Protein AF-A0A3R7YUV0-F1 (afdb_monomer_lite)

Radius of gyration: 16.66 Å; chains: 1; bounding box: 38×34×44 Å

Sequence (94 aa):
MAPKKTIVKKTKAKKDPNAPKRPLSAFIFFSKDKREEIIRKNPELKSKLAEVGKMVGEAWGKLSDAQKKPYESKAVADKARYEREMIAYKKGGK

pLDDT: mean 75.57, std 16.29, range [36.34, 89.5]

Structure (mmCIF, N/CA/C/O backbone):
data_AF-A0A3R7YUV0-F1
#
_entry.id   AF-A0A3R7YUV0-F1
#
loop_
_atom_site.group_PDB
_atom_site.id
_atom_site.type_symbol
_atom_site.label_atom_id
_atom_site.label_alt_id
_atom_site.label_comp_id
_atom_site.label_asym_id
_atom_site.label_entity_id
_atom_site.label_seq_id
_atom_site.pdbx_PDB_ins_code
_atom_site.Cartn_x
_atom_site.Cartn_y
_atom_site.Cartn_z
_atom_site.occupancy
_atom_site.B_iso_or_equiv
_atom_site.auth_seq_id
_atom_site.auth_comp_id
_atom_site.auth_asym_id
_atom_site.auth_atom_id
_atom_site.pdbx_PDB_model_num
ATOM 1 N N . MET A 1 1 ? 10.049 -18.596 24.043 1.00 36.34 1 MET A N 1
ATOM 2 C CA . MET A 1 1 ? 10.299 -17.136 24.031 1.00 36.34 1 MET A CA 1
ATOM 3 C C . MET A 1 1 ? 10.573 -16.724 22.586 1.00 36.34 1 MET A C 1
ATOM 5 O O . MET A 1 1 ? 11.595 -17.115 22.044 1.00 36.34 1 MET A O 1
ATOM 9 N N . ALA A 1 2 ? 9.606 -16.099 21.904 1.00 41.22 2 ALA A N 1
ATOM 10 C CA . ALA A 1 2 ? 9.657 -15.884 20.451 1.00 41.22 2 ALA A CA 1
ATOM 11 C C . ALA A 1 2 ? 10.763 -14.880 20.045 1.00 41.22 2 ALA A C 1
ATOM 13 O O . ALA A 1 2 ? 10.875 -13.826 20.681 1.00 41.22 2 ALA A O 1
ATOM 14 N N . PRO A 1 3 ? 11.570 -15.155 19.000 1.00 42.12 3 PRO A N 1
ATOM 15 C CA . PRO A 1 3 ? 12.632 -14.252 18.572 1.00 42.12 3 PRO A CA 1
ATOM 16 C C . PRO A 1 3 ? 12.036 -12.999 17.916 1.00 42.12 3 PRO A C 1
ATOM 18 O O . PRO A 1 3 ? 11.410 -13.048 16.856 1.00 42.12 3 PRO A O 1
ATOM 21 N N . LYS A 1 4 ? 12.241 -11.849 18.565 1.00 37.56 4 LYS A N 1
ATOM 22 C CA . LYS A 1 4 ? 11.902 -10.520 18.045 1.00 37.56 4 LYS A CA 1
ATOM 23 C C . LYS A 1 4 ? 12.718 -10.278 16.771 1.00 37.56 4 LYS A C 1
ATOM 25 O O . LYS A 1 4 ? 13.922 -10.052 16.837 1.00 37.56 4 LYS A O 1
ATOM 30 N N . LYS A 1 5 ? 12.058 -10.340 15.610 1.00 36.72 5 LYS A N 1
ATOM 31 C CA . LYS A 1 5 ? 12.632 -10.058 14.287 1.00 36.72 5 LYS A CA 1
ATOM 32 C C . LYS A 1 5 ? 13.138 -8.611 14.254 1.00 36.72 5 LYS A C 1
ATOM 34 O O . LYS A 1 5 ? 12.364 -7.674 14.069 1.00 36.72 5 LYS A O 1
ATOM 39 N N . THR A 1 6 ? 14.434 -8.428 14.476 1.00 39.22 6 THR A N 1
ATOM 40 C CA . THR A 1 6 ? 15.142 -7.154 14.357 1.00 39.22 6 THR A CA 1
ATOM 41 C C . THR A 1 6 ? 15.069 -6.678 12.908 1.00 39.22 6 THR A C 1
ATOM 43 O O . THR A 1 6 ? 15.746 -7.188 12.017 1.00 39.22 6 THR A O 1
ATOM 46 N N . ILE A 1 7 ? 14.204 -5.697 12.638 1.00 52.31 7 ILE A N 1
ATOM 47 C CA . ILE A 1 7 ? 14.170 -5.007 11.347 1.00 52.31 7 ILE A CA 1
ATOM 48 C C . ILE A 1 7 ? 15.430 -4.139 11.275 1.00 52.31 7 ILE A C 1
ATOM 50 O O . ILE A 1 7 ? 15.440 -2.999 11.736 1.00 52.31 7 ILE A O 1
ATOM 54 N N . VAL A 1 8 ? 16.505 -4.687 10.703 1.00 47.00 8 VAL A N 1
ATOM 55 C CA . VAL A 1 8 ? 17.682 -3.912 10.298 1.00 47.00 8 VAL A CA 1
ATOM 56 C C . VAL A 1 8 ? 17.199 -2.864 9.299 1.00 47.00 8 VAL A C 1
ATOM 58 O O . VAL A 1 8 ? 16.854 -3.166 8.153 1.00 47.00 8 VAL A O 1
ATOM 61 N N . LYS A 1 9 ? 17.113 -1.615 9.761 1.00 45.06 9 LYS A N 1
ATOM 62 C CA . LYS A 1 9 ? 16.754 -0.440 8.968 1.00 45.06 9 LYS A CA 1
ATOM 63 C C . LYS A 1 9 ? 17.902 -0.207 7.979 1.00 45.06 9 LYS A C 1
ATOM 65 O O . LYS A 1 9 ? 18.814 0.560 8.260 1.00 45.06 9 LYS A O 1
ATOM 70 N N . LYS A 1 10 ? 17.890 -0.917 6.840 1.00 43.06 10 LYS A N 1
ATOM 71 C CA . LYS A 1 10 ? 18.821 -0.675 5.729 1.00 43.06 10 LYS A CA 1
ATOM 72 C C . LYS A 1 10 ? 18.697 0.797 5.347 1.00 43.06 10 LYS A C 1
ATOM 74 O O . LYS A 1 10 ? 17.681 1.224 4.790 1.00 43.06 10 LYS A O 1
ATOM 79 N N . THR A 1 11 ? 19.724 1.559 5.703 1.00 41.31 11 THR A N 1
ATOM 80 C CA . THR A 1 11 ? 20.012 2.890 5.188 1.00 41.31 11 THR A CA 1
ATOM 81 C C . THR A 1 11 ? 19.776 2.852 3.682 1.00 41.31 11 THR A C 1
ATOM 83 O O . THR A 1 11 ? 20.269 1.968 2.980 1.00 41.31 11 THR A O 1
ATOM 86 N N . LYS A 1 12 ? 18.898 3.731 3.186 1.00 47.28 12 LYS A N 1
ATOM 87 C CA . LYS A 1 12 ? 18.635 3.843 1.750 1.00 47.28 12 LYS A CA 1
ATOM 88 C C . LYS A 1 12 ? 19.954 4.270 1.101 1.00 47.28 12 LYS A C 1
ATOM 90 O O . LYS A 1 12 ? 20.248 5.460 1.080 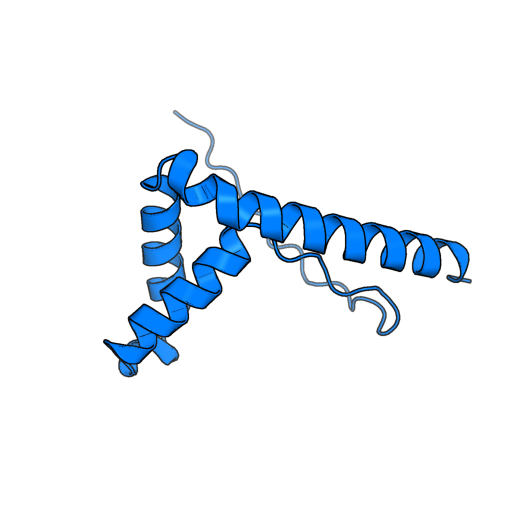1.00 47.28 12 LYS A O 1
ATOM 95 N N . ALA A 1 13 ? 20.729 3.310 0.595 1.00 46.56 13 ALA A N 1
ATOM 96 C CA . ALA A 1 13 ? 21.750 3.575 -0.407 1.00 46.56 13 ALA A CA 1
ATOM 97 C C . ALA A 1 13 ? 21.099 4.466 -1.469 1.00 46.56 13 ALA A C 1
ATOM 99 O O . ALA A 1 13 ? 19.942 4.207 -1.832 1.00 46.56 13 ALA A O 1
ATOM 100 N N . LYS A 1 14 ? 21.783 5.552 -1.855 1.00 45.53 14 LYS A N 1
ATOM 101 C CA . LYS A 1 14 ? 21.347 6.487 -2.899 1.00 45.53 14 LYS A CA 1
ATOM 102 C C . LYS A 1 14 ? 20.894 5.642 -4.085 1.00 45.53 14 LYS A C 1
ATOM 104 O O . LYS A 1 14 ? 21.711 5.035 -4.759 1.00 45.53 14 LYS A O 1
ATOM 109 N N . LYS A 1 15 ? 19.580 5.482 -4.228 1.00 51.62 15 LYS A N 1
ATOM 110 C CA . LYS A 1 15 ? 19.009 4.660 -5.284 1.00 51.62 15 LYS A CA 1
ATOM 111 C C . LYS A 1 15 ? 19.209 5.485 -6.540 1.00 51.62 15 LYS A C 1
ATOM 113 O O . LYS A 1 15 ? 18.788 6.642 -6.530 1.00 51.62 15 LYS A O 1
ATOM 118 N N . ASP A 1 16 ? 19.919 4.932 -7.516 1.00 56.53 16 ASP A N 1
ATOM 119 C CA . ASP A 1 16 ? 20.253 5.625 -8.753 1.00 56.53 16 ASP A CA 1
ATOM 120 C C . ASP A 1 16 ? 19.025 6.371 -9.286 1.00 56.53 16 ASP A C 1
ATOM 122 O O . ASP A 1 16 ? 17.924 5.810 -9.263 1.00 56.53 16 ASP A O 1
ATOM 126 N N . PRO A 1 17 ? 19.169 7.627 -9.740 1.00 62.84 17 PRO A N 1
ATOM 127 C CA . PRO A 1 17 ? 18.041 8.423 -10.225 1.00 62.84 17 PRO A CA 1
ATOM 128 C C . PRO A 1 17 ? 17.307 7.758 -11.400 1.00 62.84 17 PRO A C 1
ATOM 130 O O . PRO A 1 17 ? 16.123 8.014 -11.600 1.00 62.84 17 PRO A O 1
ATOM 133 N N . ASN A 1 18 ? 17.989 6.867 -12.125 1.00 62.66 18 ASN A N 1
ATOM 134 C CA . ASN A 1 18 ? 17.439 6.095 -13.236 1.00 62.66 18 ASN A CA 1
ATOM 135 C C . ASN A 1 18 ? 16.767 4.781 -12.800 1.00 62.66 18 ASN A C 1
ATOM 137 O O . ASN A 1 18 ? 16.078 4.154 -13.603 1.00 62.66 18 ASN A O 1
ATOM 141 N N . ALA A 1 19 ? 16.942 4.344 -11.547 1.00 66.25 19 ALA A N 1
ATOM 142 C CA . ALA A 1 19 ? 16.327 3.115 -11.076 1.00 66.25 19 ALA A CA 1
ATOM 143 C C . ALA A 1 19 ? 14.805 3.302 -10.949 1.00 66.25 19 ALA A C 1
ATOM 145 O O . ALA A 1 19 ? 14.353 4.226 -10.259 1.00 66.25 19 ALA A O 1
ATOM 146 N N . PRO A 1 20 ? 13.997 2.385 -11.509 1.00 69.50 20 PRO A N 1
ATOM 147 C CA . PRO A 1 20 ? 12.554 2.442 -11.396 1.00 69.50 20 PRO A CA 1
ATOM 148 C C . PRO A 1 20 ? 12.123 2.547 -9.936 1.00 69.50 20 PRO A C 1
ATOM 150 O O . PRO A 1 20 ? 12.722 1.978 -9.006 1.00 69.50 20 PRO A O 1
ATOM 153 N N . LYS A 1 21 ? 11.058 3.309 -9.711 1.00 70.19 21 LYS A N 1
ATOM 154 C CA . LYS A 1 21 ? 10.516 3.517 -8.372 1.00 70.19 21 LYS A CA 1
ATOM 155 C C . LYS A 1 21 ? 9.840 2.232 -7.911 1.00 70.19 21 LYS A C 1
ATOM 157 O O . LYS A 1 21 ? 9.055 1.661 -8.652 1.00 70.19 21 LYS A O 1
ATOM 162 N N . ARG A 1 22 ? 10.165 1.783 -6.692 1.00 74.06 22 ARG A N 1
ATOM 163 C CA . ARG A 1 22 ? 9.690 0.504 -6.117 1.00 74.06 22 ARG A CA 1
ATOM 164 C C . ARG A 1 22 ? 8.173 0.353 -6.311 1.00 74.06 22 ARG A C 1
ATOM 166 O O . ARG A 1 22 ? 7.479 1.352 -6.100 1.00 74.06 22 ARG A O 1
ATOM 173 N N . PRO A 1 23 ? 7.680 -0.860 -6.607 1.00 78.12 23 PRO A N 1
ATOM 174 C CA . PRO A 1 23 ? 6.263 -1.071 -6.792 1.00 78.12 23 PRO A CA 1
ATOM 175 C C . PRO A 1 23 ? 5.549 -0.849 -5.467 1.00 78.12 23 PRO A C 1
ATOM 177 O O . PRO A 1 23 ? 6.075 -1.148 -4.385 1.00 78.12 23 PRO A O 1
ATOM 180 N N . LEU A 1 24 ? 4.351 -0.301 -5.556 1.00 80.06 24 LEU A N 1
ATOM 181 C CA . LEU A 1 24 ? 3.472 -0.116 -4.421 1.00 80.06 24 LEU A CA 1
ATOM 182 C C . LEU A 1 24 ? 2.805 -1.465 -4.124 1.00 80.06 24 LEU A C 1
ATOM 184 O O . LEU A 1 24 ? 2.121 -2.041 -4.963 1.00 80.06 24 LEU A O 1
ATOM 188 N N . SER A 1 25 ? 3.030 -1.991 -2.920 1.00 82.62 25 SER A N 1
ATOM 189 C CA . SER A 1 25 ? 2.352 -3.209 -2.462 1.00 82.62 25 SER A CA 1
ATOM 190 C C . SER A 1 25 ? 0.889 -2.919 -2.105 1.00 82.62 25 SER A C 1
ATOM 192 O O . SER A 1 25 ? 0.517 -1.763 -1.889 1.00 82.62 25 SER A O 1
ATOM 194 N N . ALA A 1 26 ? 0.070 -3.964 -1.973 1.00 86.31 26 ALA A N 1
ATOM 195 C CA . ALA A 1 26 ? -1.350 -3.876 -1.626 1.00 86.31 26 ALA A CA 1
ATOM 196 C C . ALA A 1 26 ? -1.555 -3.074 -0.336 1.00 86.31 26 ALA A C 1
ATOM 198 O O . ALA A 1 26 ? -2.394 -2.178 -0.261 1.00 86.31 26 ALA A O 1
ATOM 199 N N . PHE A 1 27 ? -0.667 -3.314 0.632 1.00 83.00 27 PHE A N 1
ATOM 200 C CA . PHE A 1 27 ? -0.604 -2.571 1.881 1.00 83.00 27 PHE A CA 1
ATOM 201 C C . PHE A 1 27 ? -0.352 -1.071 1.683 1.00 83.00 27 PHE A C 1
ATOM 203 O O . PHE A 1 27 ? -0.891 -0.264 2.427 1.00 83.00 27 PHE A O 1
ATOM 210 N N . ILE A 1 28 ? 0.451 -0.667 0.693 1.00 83.56 28 ILE A N 1
ATOM 211 C CA . ILE A 1 28 ? 0.747 0.750 0.441 1.00 83.56 28 ILE A CA 1
ATOM 212 C C . ILE A 1 28 ? -0.440 1.451 -0.220 1.00 83.56 28 ILE A C 1
ATOM 214 O O . ILE A 1 28 ? -0.724 2.594 0.132 1.00 83.56 28 ILE A O 1
ATOM 218 N N . PHE A 1 29 ? -1.153 0.778 -1.128 1.00 86.69 29 PHE A N 1
ATOM 219 C CA . PHE A 1 29 ? -2.410 1.299 -1.673 1.00 86.69 29 PHE A CA 1
ATOM 220 C C . PHE A 1 29 ? -3.449 1.489 -0.568 1.00 86.69 29 PHE A C 1
ATOM 222 O O . PHE A 1 29 ? -3.952 2.595 -0.394 1.00 86.69 29 PHE A O 1
ATOM 229 N N . PHE A 1 30 ? -3.675 0.457 0.248 1.00 87.25 30 PHE A N 1
ATOM 230 C CA . PHE A 1 30 ? -4.565 0.556 1.401 1.00 87.25 30 PHE A CA 1
ATOM 231 C C . PHE A 1 30 ? -4.113 1.632 2.393 1.00 87.25 30 PHE A C 1
ATOM 233 O O . PHE A 1 30 ? -4.921 2.419 2.877 1.00 87.25 30 PHE A O 1
ATOM 240 N N . SER A 1 31 ? -2.810 1.709 2.675 1.00 84.19 31 SER A N 1
ATOM 241 C CA . SER A 1 31 ? -2.258 2.705 3.585 1.00 84.19 31 SER A CA 1
ATOM 242 C C . SER A 1 31 ? -2.441 4.120 3.072 1.00 84.19 31 SER A C 1
ATOM 244 O O . SER A 1 31 ? -2.654 4.994 3.902 1.00 84.19 31 SER A O 1
ATOM 246 N N . LYS A 1 32 ? -2.374 4.361 1.758 1.00 85.88 32 LYS A N 1
ATOM 247 C CA . LYS A 1 32 ? -2.659 5.671 1.165 1.00 85.88 32 LYS A CA 1
ATOM 248 C C . LYS A 1 32 ? -4.112 6.072 1.394 1.00 85.88 32 LYS A C 1
ATOM 250 O O . LYS A 1 32 ? -4.334 7.082 2.051 1.00 85.88 32 LYS A O 1
ATOM 255 N N . ASP A 1 33 ? -5.054 5.244 0.944 1.00 87.81 33 ASP A N 1
ATOM 256 C CA . ASP A 1 33 ? -6.494 5.482 1.113 1.00 87.81 33 ASP A CA 1
ATOM 257 C C . ASP A 1 33 ? -6.848 5.696 2.588 1.00 87.81 33 ASP A C 1
ATOM 259 O O . ASP A 1 33 ? -7.459 6.693 2.977 1.00 87.81 33 ASP A O 1
ATOM 263 N N . LYS A 1 34 ? -6.393 4.782 3.452 1.00 85.69 34 LYS A N 1
ATOM 264 C CA . LYS A 1 34 ? -6.738 4.820 4.869 1.00 85.69 34 LYS A CA 1
ATOM 265 C C . LYS A 1 34 ? -6.066 5.977 5.597 1.00 85.69 34 LYS A C 1
ATOM 267 O O . LYS A 1 34 ? -6.675 6.576 6.479 1.00 85.69 34 LYS A O 1
ATOM 272 N N . ARG A 1 35 ? -4.834 6.331 5.219 1.00 85.69 35 ARG A N 1
ATOM 273 C CA . ARG A 1 35 ? -4.156 7.527 5.729 1.00 85.69 35 ARG A CA 1
ATOM 274 C C . ARG A 1 35 ? -4.908 8.789 5.334 1.00 85.69 35 ARG A C 1
ATOM 276 O O . ARG A 1 35 ? -5.050 9.659 6.183 1.00 85.69 35 ARG A O 1
ATOM 283 N N . GLU A 1 36 ? -5.363 8.912 4.091 1.00 87.56 36 GLU A N 1
ATOM 284 C CA . GLU A 1 36 ? -6.135 10.081 3.657 1.00 87.56 36 GLU A CA 1
ATOM 285 C C . GLU A 1 36 ? -7.467 10.176 4.402 1.00 87.56 36 GLU A C 1
ATOM 287 O O . GLU A 1 36 ? -7.810 11.254 4.878 1.00 87.56 36 GLU A O 1
ATOM 292 N N . GLU A 1 37 ? -8.157 9.055 4.621 1.00 88.12 37 GLU A N 1
ATOM 293 C CA . GLU A 1 37 ? -9.368 9.023 5.447 1.00 88.12 37 GLU A CA 1
ATOM 294 C C . GLU A 1 37 ? -9.093 9.460 6.898 1.00 88.12 37 GLU A C 1
ATOM 296 O O . GLU A 1 37 ? -9.823 10.288 7.447 1.00 88.12 37 GLU A O 1
ATOM 301 N N . ILE A 1 38 ? -8.026 8.940 7.518 1.00 85.12 38 ILE A N 1
ATOM 302 C CA . ILE A 1 38 ? -7.642 9.283 8.895 1.00 85.12 38 ILE A CA 1
ATOM 303 C C . ILE A 1 38 ? -7.242 10.757 9.000 1.00 85.12 38 ILE A C 1
ATOM 305 O O . ILE A 1 38 ? -7.667 11.419 9.939 1.00 85.12 38 ILE A O 1
ATOM 309 N N . ILE A 1 39 ? -6.477 11.284 8.041 1.00 85.75 39 ILE A N 1
ATOM 310 C CA . ILE A 1 39 ? -6.077 12.699 8.004 1.00 85.75 39 ILE A CA 1
ATOM 311 C C . ILE A 1 39 ? -7.287 13.600 7.773 1.00 85.75 39 ILE A C 1
ATOM 313 O O . ILE A 1 39 ? -7.385 14.658 8.384 1.00 85.75 39 ILE A O 1
ATOM 317 N N . ARG A 1 40 ? -8.218 13.196 6.906 1.00 87.50 40 ARG A N 1
ATOM 318 C CA . ARG A 1 40 ? -9.441 13.960 6.653 1.00 87.50 40 ARG A CA 1
ATOM 319 C C . ARG A 1 40 ? -10.320 14.034 7.901 1.00 87.50 40 ARG A C 1
ATOM 321 O O . ARG A 1 40 ? -10.924 15.071 8.141 1.00 87.50 40 ARG A O 1
ATOM 328 N N . LYS A 1 41 ? -10.379 12.955 8.690 1.00 86.81 41 LYS A N 1
ATOM 329 C CA . LYS A 1 41 ? -11.086 12.931 9.980 1.00 86.81 41 LYS A CA 1
ATOM 330 C C . LYS A 1 41 ? -10.314 13.643 11.095 1.00 86.81 41 LYS A C 1
ATOM 332 O O . LYS A 1 41 ? -10.934 14.237 11.961 1.00 86.81 41 LYS A O 1
ATOM 337 N N . ASN A 1 42 ? -8.985 13.577 11.071 1.00 79.31 42 ASN A N 1
ATOM 338 C CA . ASN A 1 42 ? -8.096 14.125 12.093 1.00 79.31 42 ASN A CA 1
ATOM 339 C C . ASN A 1 42 ? -6.870 14.767 11.422 1.00 79.31 42 ASN A C 1
ATOM 341 O O . ASN A 1 42 ? -5.826 14.116 11.267 1.00 79.31 42 ASN A O 1
ATOM 345 N N . PRO A 1 43 ? -6.960 16.041 11.010 1.00 82.81 43 PRO A N 1
ATOM 346 C CA . PRO A 1 43 ? -5.865 16.720 10.318 1.00 82.81 43 PRO A CA 1
ATOM 347 C C . PRO A 1 43 ? -4.600 16.855 11.182 1.00 82.81 43 PRO A C 1
ATOM 349 O O . PRO A 1 43 ? -3.497 16.908 10.643 1.00 82.81 43 PRO A O 1
ATOM 352 N N . GLU A 1 44 ? -4.724 16.804 12.510 1.00 82.38 44 GLU A N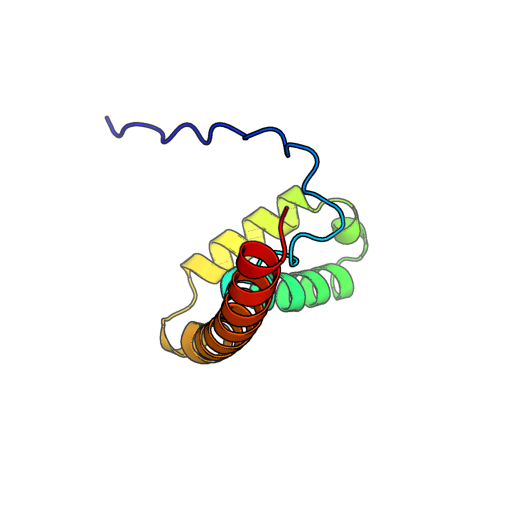 1
ATOM 353 C CA . GLU A 1 44 ? -3.609 16.730 13.467 1.00 82.38 44 GLU A CA 1
ATOM 354 C C . GLU A 1 44 ? -2.727 15.478 13.296 1.00 82.38 44 GLU A C 1
ATOM 356 O O . GLU A 1 44 ? -1.514 15.509 13.526 1.00 82.38 44 GLU A O 1
ATOM 361 N N . LEU A 1 45 ? -3.309 14.370 12.820 1.00 79.50 45 LEU A N 1
ATOM 362 C CA . LEU A 1 45 ? -2.590 13.117 12.593 1.00 79.50 45 LEU A CA 1
ATOM 363 C C . LEU A 1 45 ? -1.763 13.148 11.304 1.00 79.50 45 LEU A C 1
ATOM 365 O O . LEU A 1 45 ? -0.918 12.274 11.098 1.00 79.50 45 LEU A O 1
ATOM 369 N N . LYS A 1 46 ? -1.925 14.179 10.460 1.00 76.69 46 LYS A N 1
ATOM 370 C CA . LYS A 1 46 ? -1.107 14.391 9.254 1.00 76.69 46 LYS A CA 1
ATOM 371 C C . LYS A 1 46 ? 0.386 14.430 9.573 1.00 76.69 46 LYS A C 1
ATOM 373 O O . LYS A 1 46 ? 1.179 13.890 8.799 1.00 76.69 46 LYS A O 1
ATOM 378 N N . SER A 1 47 ? 0.745 15.007 10.720 1.00 78.19 47 SER A N 1
ATOM 379 C CA . SER A 1 47 ? 2.122 15.064 11.222 1.00 78.19 47 SER A CA 1
ATOM 380 C C . SER A 1 47 ? 2.535 13.792 11.980 1.00 78.19 47 SER A C 1
ATOM 382 O O . SER A 1 47 ? 3.720 13.468 12.037 1.00 78.19 47 SER A O 1
ATOM 384 N N . LYS A 1 48 ? 1.580 13.008 12.503 1.00 83.06 48 LYS A N 1
ATOM 385 C CA . LYS A 1 48 ? 1.821 11.774 13.279 1.00 83.06 48 LYS A CA 1
ATOM 386 C C . LYS A 1 48 ? 1.761 10.517 12.408 1.00 83.06 48 LYS A C 1
ATOM 388 O O . LYS A 1 48 ? 1.005 9.581 12.661 1.00 83.06 48 LYS A O 1
ATOM 393 N N . LEU A 1 49 ? 2.627 10.457 11.397 1.00 77.62 49 LEU A N 1
ATOM 394 C CA . LEU A 1 49 ? 2.692 9.326 10.462 1.00 77.62 49 LEU A CA 1
ATOM 395 C C . LEU A 1 49 ? 2.953 7.974 11.120 1.00 77.62 49 LEU A C 1
ATOM 397 O O . LEU A 1 49 ? 2.492 6.952 10.616 1.00 77.62 49 LEU A O 1
ATOM 401 N N . ALA A 1 50 ? 3.696 7.971 12.225 1.00 83.12 50 ALA A N 1
ATOM 402 C CA . ALA A 1 50 ? 3.963 6.765 12.995 1.00 83.12 50 ALA A CA 1
ATOM 403 C C . ALA A 1 50 ? 2.672 6.164 13.572 1.00 83.12 50 ALA A C 1
ATOM 405 O O . ALA A 1 50 ? 2.468 4.955 13.470 1.00 83.12 50 ALA A O 1
ATOM 406 N N . GLU A 1 51 ? 1.786 7.009 14.103 1.00 85.25 51 GLU A N 1
ATOM 407 C CA . GLU A 1 51 ? 0.527 6.569 14.707 1.00 85.25 51 GLU A CA 1
ATOM 408 C C . GLU A 1 51 ? -0.461 6.101 13.639 1.00 85.25 51 GLU A C 1
ATOM 410 O O . GLU A 1 51 ? -1.022 5.010 13.728 1.00 85.25 51 GLU A O 1
ATOM 415 N N . VAL A 1 52 ? -0.575 6.867 12.547 1.00 85.38 52 VAL A N 1
ATOM 416 C CA . VAL A 1 52 ? -1.383 6.467 11.388 1.00 85.38 52 VAL A CA 1
ATOM 417 C C . VAL A 1 52 ? -0.883 5.137 10.823 1.00 85.38 52 VAL A C 1
ATOM 419 O O . VAL A 1 52 ? -1.679 4.253 10.525 1.00 85.38 52 VAL A O 1
ATOM 422 N N . GLY A 1 53 ? 0.436 4.955 10.717 1.00 83.75 53 GLY A N 1
ATOM 423 C CA . GLY A 1 53 ? 1.044 3.711 10.252 1.00 83.75 53 GLY A CA 1
ATOM 424 C C . GLY A 1 53 ? 0.706 2.506 11.132 1.00 83.75 53 GLY A C 1
ATOM 425 O O . GLY A 1 53 ? 0.413 1.439 10.592 1.00 83.75 53 GLY A O 1
ATOM 426 N N . LYS A 1 54 ? 0.690 2.671 12.463 1.00 88.00 54 LYS A N 1
ATOM 427 C CA . LYS A 1 54 ? 0.237 1.628 13.398 1.00 88.00 54 LYS A CA 1
ATOM 428 C C . LYS A 1 54 ? -1.231 1.269 13.179 1.00 88.00 54 LYS A C 1
ATOM 430 O O . LYS A 1 54 ? -1.523 0.104 12.926 1.00 88.00 54 LYS A O 1
ATOM 435 N N . MET A 1 55 ? -2.124 2.261 13.180 1.00 86.81 55 MET A N 1
ATOM 436 C CA . MET A 1 55 ? -3.566 2.040 12.997 1.00 86.81 55 MET A CA 1
ATOM 437 C C . MET A 1 55 ? -3.876 1.365 11.658 1.00 86.81 55 MET A C 1
ATOM 439 O O . MET A 1 55 ? -4.695 0.452 11.584 1.00 86.81 55 MET A O 1
ATOM 443 N N . VAL A 1 56 ? -3.200 1.788 10.588 1.00 88.94 56 VAL A N 1
ATOM 444 C CA . VAL A 1 56 ? -3.323 1.182 9.259 1.00 88.94 56 VAL A CA 1
ATOM 445 C C . VAL A 1 56 ? -2.782 -0.248 9.249 1.00 88.94 56 VAL A C 1
ATOM 447 O O . VAL A 1 56 ? -3.399 -1.119 8.641 1.00 88.94 56 VAL A O 1
ATOM 450 N N . GLY A 1 57 ? -1.649 -0.503 9.909 1.00 86.38 57 GLY A N 1
ATOM 451 C CA . GLY A 1 57 ? -1.071 -1.840 10.053 1.00 86.38 57 GLY A CA 1
ATOM 452 C C . GLY A 1 57 ? -2.018 -2.811 10.752 1.00 86.38 57 GLY A C 1
ATOM 453 O O . GLY A 1 57 ? -2.258 -3.907 10.249 1.00 86.38 57 GLY A O 1
ATOM 454 N N . GLU A 1 58 ? -2.614 -2.384 11.865 1.00 88.62 58 GLU A N 1
ATOM 455 C CA . GLU A 1 58 ? -3.621 -3.167 12.583 1.00 88.62 58 GLU A CA 1
ATOM 456 C C . GLU A 1 58 ? -4.890 -3.366 11.755 1.00 88.62 58 GLU A C 1
ATOM 458 O O . GLU A 1 58 ? -5.393 -4.485 11.671 1.00 88.62 58 GLU A O 1
ATOM 463 N N . ALA A 1 59 ? -5.387 -2.313 11.098 1.00 87.31 59 ALA A N 1
ATOM 464 C CA . ALA A 1 59 ? -6.545 -2.415 10.218 1.00 87.31 59 ALA A CA 1
ATOM 465 C C . ALA A 1 59 ? -6.288 -3.422 9.092 1.00 87.31 59 ALA A C 1
ATOM 467 O O . ALA A 1 59 ? -7.109 -4.303 8.875 1.00 87.31 59 ALA A O 1
ATOM 468 N N . TRP A 1 60 ? -5.123 -3.364 8.442 1.00 86.94 60 TRP A N 1
ATOM 469 C CA . TRP A 1 60 ? -4.733 -4.323 7.409 1.00 86.94 60 TRP A CA 1
ATOM 470 C C . TRP A 1 60 ? -4.633 -5.756 7.940 1.00 86.94 60 TRP A C 1
ATOM 472 O O . TRP A 1 60 ? -5.056 -6.690 7.264 1.00 86.94 60 TRP A O 1
ATOM 482 N N . GLY A 1 61 ? -4.101 -5.946 9.150 1.00 85.50 61 GLY A N 1
ATOM 483 C CA . GLY A 1 61 ? -4.085 -7.250 9.813 1.00 85.50 61 GLY A CA 1
ATOM 484 C C . GLY A 1 61 ? -5.491 -7.806 10.055 1.00 85.50 61 GLY A C 1
ATOM 485 O O . GLY A 1 61 ? -5.699 -9.003 9.886 1.00 85.50 61 GLY A O 1
ATOM 486 N N . LYS A 1 62 ? -6.454 -6.932 10.374 1.00 87.81 62 LYS A N 1
ATOM 487 C CA . LYS A 1 62 ? -7.865 -7.281 10.610 1.00 87.81 62 LYS A CA 1
ATOM 488 C C . LYS A 1 62 ? -8.697 -7.436 9.332 1.00 87.81 62 LYS A C 1
ATOM 490 O O . LYS A 1 62 ? -9.755 -8.054 9.383 1.00 87.81 62 LYS A O 1
ATOM 495 N N . LEU A 1 63 ? -8.257 -6.887 8.197 1.00 84.75 63 LEU A N 1
ATOM 496 C CA . LEU A 1 63 ? -8.950 -7.074 6.920 1.00 84.75 63 LEU A CA 1
ATOM 497 C C . LEU A 1 63 ? -8.880 -8.539 6.474 1.00 84.75 63 LEU A C 1
ATOM 499 O O . LEU A 1 63 ? -7.805 -9.149 6.465 1.00 84.75 63 LEU A O 1
ATOM 503 N N . SER A 1 64 ? -10.014 -9.061 6.013 1.00 87.38 64 SER A N 1
ATOM 504 C CA . SER A 1 64 ? -10.087 -10.374 5.363 1.00 87.38 64 SER A CA 1
ATOM 505 C C . SER A 1 64 ? -9.491 -10.346 3.954 1.00 87.38 64 SER A C 1
ATOM 507 O O . SER A 1 64 ? -9.451 -9.296 3.305 1.00 87.38 64 SER A O 1
ATOM 509 N N . ASP A 1 65 ? -9.095 -11.511 3.441 1.00 83.50 65 ASP A N 1
ATOM 510 C CA . ASP A 1 65 ? -8.544 -11.674 2.089 1.00 83.50 65 ASP A CA 1
ATOM 511 C C . ASP A 1 65 ? -9.467 -11.111 1.006 1.00 83.50 65 ASP A C 1
ATOM 513 O O . ASP A 1 65 ? -8.996 -10.532 0.036 1.00 83.50 65 ASP A O 1
ATOM 517 N N . ALA A 1 66 ? -10.788 -11.164 1.205 1.00 86.69 66 ALA A N 1
ATOM 518 C CA . ALA A 1 66 ? -11.761 -10.550 0.302 1.00 86.69 66 ALA A CA 1
ATOM 519 C C . ALA A 1 66 ? -11.579 -9.027 0.159 1.00 86.69 66 ALA A C 1
ATOM 521 O O . ALA A 1 66 ? -11.682 -8.490 -0.943 1.00 86.69 66 ALA A O 1
ATOM 522 N N . GLN A 1 67 ? -11.269 -8.329 1.256 1.00 85.12 67 GLN A N 1
ATOM 523 C CA . GLN A 1 67 ? -11.037 -6.883 1.242 1.00 85.12 67 GLN A CA 1
ATOM 524 C C . GLN A 1 67 ? -9.637 -6.541 0.740 1.00 85.12 67 GLN A C 1
ATOM 526 O O . GLN A 1 67 ? -9.450 -5.487 0.140 1.00 85.12 67 GLN A O 1
ATOM 531 N N . LYS A 1 68 ? -8.661 -7.432 0.951 1.00 86.69 68 LYS A N 1
ATOM 532 C CA . LYS A 1 68 ? -7.291 -7.288 0.440 1.00 86.69 68 LYS A CA 1
ATOM 533 C C . LYS A 1 68 ? -7.206 -7.558 -1.059 1.00 86.69 68 LYS A C 1
ATOM 535 O O . LYS A 1 68 ? -6.478 -6.844 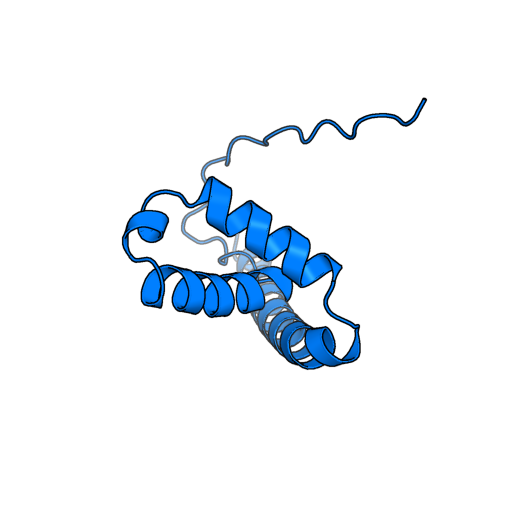-1.741 1.00 86.69 68 LYS A O 1
ATOM 540 N N . LYS A 1 69 ? -8.013 -8.482 -1.586 1.00 88.62 69 LYS A N 1
ATOM 541 C CA . LYS A 1 69 ? -8.068 -8.907 -2.995 1.00 88.62 69 LYS A CA 1
ATOM 542 C C . LYS A 1 69 ? -8.033 -7.763 -4.017 1.00 88.62 69 LYS A C 1
ATOM 544 O O . LYS A 1 69 ? -7.178 -7.804 -4.903 1.00 88.62 69 LYS A O 1
ATOM 549 N N . PRO A 1 70 ? -8.884 -6.719 -3.930 1.00 89.50 70 PRO A N 1
ATOM 550 C CA . PRO A 1 70 ? -8.820 -5.603 -4.874 1.00 89.50 70 PRO A CA 1
ATOM 551 C C . PRO A 1 70 ? -7.509 -4.810 -4.765 1.00 89.50 70 PRO A C 1
ATOM 553 O O . PRO A 1 70 ? -6.972 -4.368 -5.781 1.00 89.50 70 PRO A O 1
ATOM 556 N N . TYR A 1 71 ? -6.957 -4.645 -3.558 1.00 88.31 71 TYR A N 1
ATOM 557 C CA . TYR A 1 71 ? -5.667 -3.976 -3.361 1.00 88.31 71 TYR A CA 1
ATOM 558 C C . TYR A 1 71 ? -4.495 -4.840 -3.826 1.00 88.31 71 TYR A C 1
ATOM 560 O O . TYR A 1 71 ? -3.537 -4.313 -4.385 1.00 88.31 71 TYR A O 1
ATOM 568 N N . GLU A 1 72 ? -4.571 -6.156 -3.635 1.00 86.50 72 GLU A N 1
ATOM 569 C CA . GLU A 1 72 ? -3.599 -7.114 -4.154 1.00 86.50 72 GLU A CA 1
ATOM 570 C C . GLU A 1 72 ? -3.599 -7.132 -5.674 1.00 86.50 72 GLU A C 1
ATOM 572 O O . GLU A 1 72 ? -2.532 -7.028 -6.265 1.00 86.50 72 GLU A O 1
ATOM 577 N N . SER A 1 73 ? -4.765 -7.127 -6.321 1.00 89.00 73 SER A N 1
ATOM 578 C CA . SER A 1 73 ? -4.846 -7.024 -7.780 1.00 89.00 73 SER A CA 1
ATOM 579 C C . SER A 1 73 ? -4.202 -5.732 -8.299 1.00 89.00 73 SER A C 1
ATOM 581 O O . SER A 1 73 ? -3.428 -5.770 -9.258 1.00 89.00 73 SER A O 1
ATOM 583 N N . LYS A 1 74 ? -4.459 -4.588 -7.645 1.00 87.88 74 LYS A N 1
ATOM 584 C CA . LYS A 1 74 ? -3.807 -3.305 -7.975 1.00 87.88 74 LYS A CA 1
ATOM 585 C C . LYS A 1 74 ? -2.291 -3.366 -7.769 1.00 87.88 74 LYS A C 1
ATOM 587 O O . LYS A 1 74 ? -1.532 -2.868 -8.597 1.00 87.88 74 LYS A O 1
ATOM 592 N N . ALA A 1 75 ? -1.845 -4.004 -6.692 1.00 87.44 75 ALA A N 1
ATOM 593 C CA . ALA A 1 75 ? -0.431 -4.168 -6.389 1.00 87.44 75 ALA A CA 1
ATOM 594 C C . ALA A 1 75 ? 0.286 -5.108 -7.353 1.00 87.44 75 ALA A C 1
ATOM 596 O O . ALA A 1 75 ? 1.428 -4.846 -7.709 1.00 87.44 75 ALA A O 1
ATOM 597 N N . VAL A 1 76 ? -0.367 -6.180 -7.801 1.00 87.62 76 VAL A N 1
ATOM 598 C CA . VAL A 1 76 ? 0.166 -7.086 -8.822 1.00 87.62 76 VAL A CA 1
ATOM 599 C C . VAL A 1 76 ? 0.332 -6.344 -10.146 1.00 87.62 76 VAL A C 1
ATOM 601 O O . VAL A 1 76 ? 1.383 -6.463 -10.772 1.00 87.62 76 VAL A O 1
ATOM 604 N N . ALA A 1 77 ? -0.644 -5.518 -10.535 1.00 88.12 77 ALA A N 1
ATOM 605 C CA . ALA A 1 77 ? -0.537 -4.682 -11.729 1.00 88.12 77 ALA A CA 1
ATOM 606 C C . ALA A 1 77 ? 0.630 -3.679 -11.633 1.00 88.12 77 ALA A C 1
ATOM 608 O O . ALA A 1 77 ? 1.438 -3.575 -12.558 1.00 88.12 77 ALA A O 1
ATOM 609 N N . ASP A 1 78 ? 0.776 -2.987 -10.497 1.00 86.69 78 ASP A N 1
ATOM 610 C CA . ASP A 1 78 ? 1.884 -2.045 -10.283 1.00 86.69 78 ASP A CA 1
ATOM 611 C C . ASP A 1 78 ? 3.243 -2.756 -10.186 1.00 86.69 78 ASP A C 1
ATOM 613 O O . ASP A 1 78 ? 4.247 -2.283 -10.720 1.00 86.69 78 ASP A O 1
ATOM 617 N N . LYS A 1 79 ? 3.275 -3.948 -9.580 1.00 83.88 79 LYS A N 1
ATOM 618 C CA . LYS A 1 79 ? 4.452 -4.817 -9.561 1.00 83.88 79 LYS A CA 1
ATOM 619 C C . LYS A 1 79 ? 4.859 -5.213 -10.975 1.00 83.88 79 LYS A C 1
ATOM 621 O O . LYS A 1 79 ? 6.036 -5.097 -11.290 1.00 83.88 79 LYS A O 1
ATOM 626 N N . ALA A 1 80 ? 3.920 -5.614 -11.828 1.00 86.75 80 ALA A N 1
ATOM 627 C CA . ALA A 1 80 ? 4.208 -5.956 -13.219 1.00 86.75 80 ALA A CA 1
ATOM 628 C C . ALA A 1 80 ? 4.754 -4.750 -14.003 1.00 86.75 80 ALA A C 1
ATOM 630 O O . ALA A 1 80 ? 5.705 -4.900 -14.772 1.00 86.75 80 ALA A O 1
ATOM 631 N N . ARG A 1 81 ? 4.213 -3.543 -13.765 1.00 87.00 81 ARG A N 1
ATOM 632 C CA . ARG A 1 81 ? 4.757 -2.288 -14.315 1.00 87.00 81 ARG A CA 1
ATOM 633 C C . ARG A 1 81 ? 6.215 -2.098 -13.895 1.00 87.00 81 ARG A C 1
ATOM 635 O O . ARG A 1 81 ? 7.082 -1.936 -14.748 1.00 87.00 81 ARG A O 1
ATOM 642 N N . TYR A 1 82 ? 6.486 -2.190 -12.594 1.00 84.38 82 TYR A N 1
ATOM 643 C CA . TYR A 1 82 ? 7.832 -2.064 -12.044 1.00 84.38 82 TYR A CA 1
ATOM 644 C C . TYR A 1 82 ? 8.794 -3.120 -12.578 1.00 84.38 82 TYR A C 1
ATOM 646 O O . TYR A 1 82 ? 9.944 -2.803 -12.850 1.00 84.38 82 TYR A O 1
ATOM 654 N N . GLU A 1 83 ? 8.349 -4.368 -12.719 1.00 83.31 83 GLU A N 1
ATOM 655 C CA . GLU A 1 83 ? 9.177 -5.458 -13.230 1.00 83.31 83 GLU A CA 1
ATOM 656 C C . GLU A 1 83 ? 9.603 -5.175 -14.673 1.00 83.31 83 GLU A C 1
ATOM 658 O O . GLU A 1 83 ? 10.783 -5.288 -14.987 1.00 83.31 83 GLU A O 1
ATOM 663 N N . ARG A 1 84 ? 8.685 -4.686 -15.518 1.00 84.69 84 ARG A N 1
ATOM 664 C CA . ARG A 1 84 ? 8.999 -4.251 -16.890 1.00 84.69 84 ARG A CA 1
ATOM 665 C C . ARG A 1 84 ? 9.996 -3.092 -16.909 1.00 84.69 84 ARG A C 1
ATOM 667 O O . ARG A 1 84 ? 10.995 -3.164 -17.621 1.00 84.69 84 ARG A O 1
ATOM 674 N N . GLU A 1 85 ? 9.764 -2.060 -16.097 1.00 83.75 85 GLU A N 1
ATOM 675 C CA . GLU A 1 85 ? 10.684 -0.921 -15.983 1.00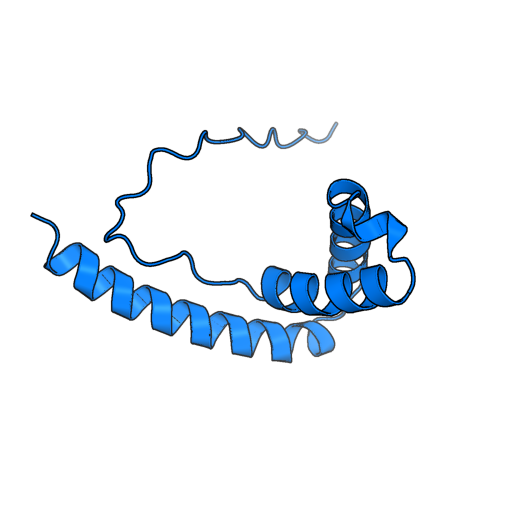 83.75 85 GLU A CA 1
ATOM 676 C C . GLU A 1 85 ? 12.058 -1.349 -15.432 1.00 83.75 85 GLU A C 1
ATOM 678 O O . GLU A 1 85 ? 13.086 -0.865 -15.892 1.00 83.75 85 GLU A O 1
ATOM 683 N N . MET A 1 86 ? 12.105 -2.290 -14.483 1.00 80.25 86 MET A N 1
ATOM 684 C CA . MET A 1 86 ? 13.347 -2.839 -13.917 1.00 80.25 86 MET A CA 1
ATOM 685 C C . MET A 1 86 ? 14.102 -3.711 -14.895 1.00 80.25 86 MET A C 1
ATOM 687 O O . MET A 1 86 ? 15.328 -3.680 -14.884 1.00 80.25 86 MET A O 1
ATOM 691 N N . ILE A 1 87 ? 13.408 -4.483 -15.727 1.00 82.06 87 ILE A N 1
ATOM 692 C CA . ILE A 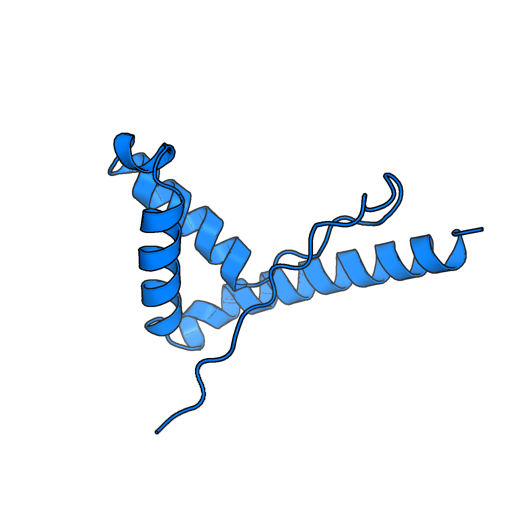1 87 ? 14.041 -5.260 -16.792 1.00 82.06 87 ILE A CA 1
ATOM 693 C C . ILE A 1 87 ? 14.680 -4.302 -17.801 1.00 82.06 87 ILE A C 1
ATOM 695 O O . ILE A 1 87 ? 15.844 -4.487 -18.144 1.00 82.06 87 ILE A O 1
ATOM 699 N N . ALA A 1 88 ? 13.971 -3.243 -18.209 1.00 80.19 88 ALA A N 1
ATOM 700 C CA . ALA A 1 88 ? 14.517 -2.210 -19.090 1.00 80.19 88 ALA A CA 1
ATOM 701 C C . ALA A 1 88 ? 15.711 -1.479 -18.451 1.00 80.19 88 ALA A C 1
ATOM 703 O O . ALA A 1 88 ? 16.755 -1.335 -19.082 1.00 80.19 88 ALA A O 1
ATOM 704 N N . TYR A 1 89 ? 15.600 -1.106 -17.173 1.00 78.69 89 TYR A N 1
ATOM 705 C CA . TYR A 1 89 ? 16.680 -0.472 -16.418 1.00 78.69 89 TYR A CA 1
ATOM 706 C C . TYR A 1 89 ? 17.902 -1.382 -16.261 1.00 78.69 89 TYR A C 1
ATOM 708 O O . TYR A 1 89 ? 19.021 -0.961 -16.519 1.00 78.69 89 TYR A O 1
ATOM 716 N N . LYS A 1 90 ? 17.706 -2.653 -15.896 1.00 72.38 90 LYS A N 1
ATOM 717 C CA . LYS A 1 90 ? 18.791 -3.633 -15.751 1.00 72.38 90 LYS A CA 1
ATOM 718 C C . LYS A 1 90 ? 19.454 -3.952 -17.094 1.00 72.38 90 LYS A C 1
ATOM 720 O O . LYS A 1 90 ? 20.639 -4.254 -17.117 1.00 72.38 90 LYS A O 1
ATOM 725 N N . LYS A 1 91 ? 18.704 -3.885 -18.198 1.00 68.81 9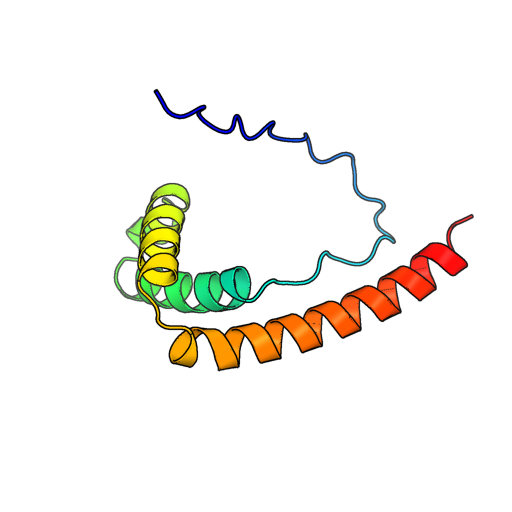1 LYS A N 1
ATOM 726 C CA . LYS A 1 91 ? 19.221 -4.081 -19.559 1.00 68.81 91 LYS A CA 1
ATOM 727 C C . LYS A 1 91 ? 19.969 -2.848 -20.093 1.00 68.81 91 LYS A C 1
ATOM 729 O O . LYS A 1 91 ? 20.843 -3.012 -20.934 1.00 68.81 91 LYS A O 1
ATOM 734 N N . GLY A 1 92 ? 19.638 -1.646 -19.614 1.00 60.91 92 GLY A N 1
ATOM 735 C CA . GLY A 1 92 ? 20.285 -0.380 -19.992 1.00 60.91 92 GLY A CA 1
ATOM 736 C C . GLY A 1 92 ? 21.327 0.153 -18.999 1.00 60.91 92 GLY A C 1
ATOM 737 O O . GLY A 1 92 ? 21.984 1.147 -19.296 1.00 60.91 92 GLY A O 1
ATOM 738 N N . GLY A 1 93 ? 21.477 -0.472 -17.829 1.00 53.94 93 GLY A N 1
ATOM 739 C CA . GLY A 1 93 ? 22.451 -0.093 -16.807 1.00 53.94 93 GLY A CA 1
ATOM 740 C C . GLY A 1 93 ? 23.856 -0.561 -17.174 1.00 53.94 93 GLY A C 1
ATOM 741 O O . GLY A 1 93 ? 24.222 -1.693 -16.860 1.00 53.94 93 GLY A O 1
ATOM 742 N N . LYS A 1 94 ? 24.607 0.312 -17.849 1.00 42.66 94 LYS A N 1
ATOM 743 C CA . LYS A 1 94 ? 26.073 0.297 -17.882 1.00 42.66 94 LYS A CA 1
ATOM 744 C C . LYS A 1 94 ? 26.609 1.070 -16.680 1.00 42.66 94 LYS A C 1
ATOM 746 O O . LYS A 1 94 ? 26.009 2.123 -16.369 1.00 42.66 94 LYS A O 1
#

Foldseek 3Di:
DDDDPPPPPPDPDPDPPLQFDDQQALLNVQLVVQVVVVCVVPVVCVVVVVVSVVVSVVVVVVDDPVVSVVSRVVRVVSNVVNVVSNVVCVVPPD

Organism: NCBI:txid943122

InterPro domains:
  IPR009071 High mobility group box domain [PF00505] (20-90)
  IPR009071 High mobility group box domain [PS50118] (20-90)
  IPR009071 High mobility group box domain [SM00398] (19-91)
  IPR036910 High mobility group box domain superfamily [G3DSA:1.10.30.10] (6-89)
  IPR036910 High mobility group box domain superfamily [SSF47095] (9-91)
  IPR050342 High Mobility Group Box (HMGB) [PTHR48112] (9-91)

Secondary structure (DSSP, 8-state):
----------------TTSPPPPPPHHHHHHHHHHHHHHHH-GGGGS-HHHHHHHHHHHHHHS-HHHHHHHHHHHHHHHHHHHHHHHHHHHH--